Protein AF-A0A9D6U4H7-F1 (afdb_monomer)

Structure (mmCIF, N/CA/C/O backbone):
data_AF-A0A9D6U4H7-F1
#
_entry.id   AF-A0A9D6U4H7-F1
#
loop_
_atom_site.group_PDB
_atom_site.id
_atom_site.type_symbol
_atom_site.label_atom_id
_atom_site.label_alt_id
_atom_site.label_comp_id
_atom_site.label_asym_id
_atom_site.label_entity_id
_atom_site.label_seq_id
_atom_site.pdbx_PDB_ins_code
_atom_site.Cartn_x
_atom_site.Cartn_y
_atom_site.Cartn_z
_atom_site.occupancy
_atom_site.B_iso_or_equiv
_atom_site.auth_seq_id
_atom_site.auth_comp_id
_atom_site.auth_asym_id
_atom_site.auth_atom_id
_atom_site.pdbx_PDB_model_num
ATOM 1 N N . MET A 1 1 ? 19.327 -0.446 18.152 1.00 48.31 1 MET A N 1
ATOM 2 C CA . MET A 1 1 ? 18.008 -1.107 18.285 1.00 48.31 1 MET A CA 1
ATOM 3 C C . MET A 1 1 ? 17.637 -1.398 19.740 1.00 48.31 1 MET A C 1
ATOM 5 O O . MET A 1 1 ? 16.504 -1.126 20.106 1.00 48.31 1 MET A O 1
ATOM 9 N N . GLU A 1 2 ? 18.563 -1.839 20.599 1.00 49.75 2 GLU A N 1
ATOM 10 C CA . GLU A 1 2 ? 18.273 -2.188 22.010 1.00 49.75 2 GLU A CA 1
ATOM 11 C C . GLU A 1 2 ? 17.647 -1.070 22.861 1.00 49.75 2 GLU A C 1
ATOM 13 O O . GLU A 1 2 ? 16.768 -1.341 23.674 1.00 49.75 2 GLU A O 1
ATOM 18 N N . LYS A 1 3 ? 18.018 0.200 22.637 1.00 57.59 3 LYS A N 1
ATOM 19 C CA . LYS A 1 3 ? 17.493 1.339 23.419 1.00 57.59 3 LYS A CA 1
ATOM 20 C C . LYS A 1 3 ? 15.986 1.587 23.251 1.00 57.59 3 LYS A C 1
ATOM 22 O O . LYS A 1 3 ? 15.390 2.235 24.100 1.00 57.59 3 LYS A O 1
ATOM 27 N N . ILE A 1 4 ? 15.383 1.089 22.170 1.00 60.00 4 ILE A N 1
ATOM 28 C CA . ILE A 1 4 ? 13.941 1.225 21.898 1.00 60.00 4 ILE A CA 1
ATOM 29 C C . ILE A 1 4 ? 13.186 -0.011 22.396 1.00 60.00 4 ILE A C 1
ATOM 31 O O . ILE A 1 4 ? 12.048 0.092 22.839 1.00 60.00 4 ILE A O 1
ATOM 35 N N . PHE A 1 5 ? 13.834 -1.176 22.382 1.00 60.47 5 PHE A N 1
ATOM 36 C CA . PHE A 1 5 ? 13.169 -2.447 22.640 1.00 60.47 5 PHE A CA 1
ATOM 37 C C . PHE A 1 5 ? 12.718 -2.599 24.097 1.00 60.47 5 PHE A C 1
ATOM 39 O O . PHE A 1 5 ? 11.596 -3.028 24.351 1.00 60.47 5 PHE A O 1
ATOM 46 N N . LEU A 1 6 ? 13.558 -2.201 25.059 1.00 66.75 6 LEU A N 1
ATOM 47 C CA . LEU A 1 6 ? 13.253 -2.358 26.483 1.00 66.75 6 LEU A CA 1
ATOM 48 C C . LEU A 1 6 ? 12.071 -1.474 26.948 1.00 66.75 6 LEU A C 1
ATOM 50 O O . LEU A 1 6 ? 11.159 -2.014 27.574 1.00 66.75 6 LEU A O 1
ATOM 54 N N . PRO A 1 7 ? 11.994 -0.171 26.599 1.00 66.50 7 PRO A N 1
ATOM 55 C CA . PRO A 1 7 ? 10.810 0.644 26.889 1.00 66.50 7 PRO A CA 1
ATOM 56 C C . PRO A 1 7 ? 9.534 0.105 26.231 1.00 66.50 7 PRO A C 1
ATOM 58 O O . PRO A 1 7 ? 8.486 0.051 26.872 1.00 66.50 7 PRO A O 1
ATOM 61 N N . SER A 1 8 ? 9.618 -0.335 24.970 1.00 60.34 8 SER A N 1
ATOM 62 C CA . SER A 1 8 ? 8.474 -0.912 24.255 1.00 60.34 8 SER A CA 1
ATOM 63 C C . SER A 1 8 ? 7.979 -2.205 24.902 1.00 60.34 8 SER A C 1
ATOM 65 O O . SER A 1 8 ? 6.771 -2.406 25.008 1.00 60.34 8 SER A O 1
ATOM 67 N N . LEU A 1 9 ? 8.891 -3.056 25.381 1.00 65.50 9 LEU A N 1
ATOM 68 C CA . LEU A 1 9 ? 8.552 -4.295 26.077 1.00 65.50 9 LEU A CA 1
ATOM 69 C C . LEU A 1 9 ? 7.869 -4.023 27.424 1.00 65.50 9 LEU A C 1
ATOM 71 O O . LEU A 1 9 ? 6.873 -4.666 27.736 1.00 65.50 9 LEU A O 1
ATOM 75 N N . VAL A 1 10 ? 8.358 -3.053 28.203 1.00 74.00 10 VAL A N 1
ATOM 76 C CA . VAL A 1 10 ? 7.746 -2.681 29.491 1.00 74.00 10 VAL A CA 1
ATOM 77 C C . VAL A 1 10 ? 6.334 -2.131 29.288 1.00 74.00 10 VAL A C 1
ATOM 79 O O . VAL A 1 10 ? 5.412 -2.567 29.974 1.00 74.00 10 VAL A O 1
ATOM 82 N N . LEU A 1 11 ? 6.136 -1.250 28.303 1.00 70.75 11 LEU A N 1
ATOM 83 C CA . LEU A 1 11 ? 4.808 -0.737 27.947 1.00 70.75 11 LEU A CA 1
ATOM 84 C C . LEU A 1 11 ? 3.868 -1.849 27.469 1.00 70.75 11 LEU A C 1
ATOM 86 O O . LEU A 1 11 ? 2.682 -1.836 27.790 1.00 70.75 11 LEU A O 1
ATOM 90 N N . PHE A 1 12 ? 4.390 -2.824 26.723 1.00 70.88 12 PHE A N 1
ATOM 91 C CA . PHE A 1 12 ? 3.615 -3.973 26.269 1.00 70.88 12 PHE A CA 1
ATOM 92 C C . PHE A 1 12 ? 3.203 -4.894 27.424 1.00 70.88 12 PHE A C 1
ATOM 94 O O . PHE A 1 12 ? 2.059 -5.342 27.467 1.00 70.88 12 PHE A O 1
ATOM 101 N N . LEU A 1 13 ? 4.103 -5.168 28.371 1.00 74.00 13 LEU A N 1
ATOM 102 C CA . LEU A 1 13 ? 3.805 -5.997 29.542 1.00 74.00 13 LEU A CA 1
ATOM 103 C C . LEU A 1 13 ? 2.814 -5.311 30.491 1.00 74.00 13 LEU A C 1
ATOM 105 O O . LEU A 1 13 ? 1.901 -5.972 30.988 1.00 74.00 13 LEU A O 1
ATOM 109 N N . ASP A 1 14 ? 2.941 -3.998 30.692 1.00 75.88 14 ASP A N 1
ATOM 110 C CA . ASP A 1 14 ? 1.978 -3.197 31.458 1.00 75.88 14 ASP A CA 1
ATOM 111 C C . ASP A 1 14 ? 0.594 -3.198 30.784 1.00 75.88 14 ASP A C 1
ATOM 113 O O . ASP A 1 14 ? -0.430 -3.476 31.417 1.00 75.88 14 ASP A O 1
ATOM 117 N N . TRP A 1 15 ? 0.565 -3.023 29.459 1.00 70.88 15 TRP A N 1
ATOM 118 C CA . TRP A 1 15 ? -0.647 -3.152 28.653 1.00 70.88 15 TRP A CA 1
ATOM 119 C C . TRP A 1 15 ? -1.283 -4.543 28.773 1.00 70.88 15 TRP A C 1
ATOM 121 O O . TRP A 1 15 ? -2.492 -4.647 28.986 1.00 70.88 15 TRP A O 1
ATOM 131 N N . LEU A 1 16 ? -0.489 -5.614 28.690 1.00 67.81 16 LEU A N 1
ATOM 132 C CA . LEU A 1 16 ? -0.971 -6.989 28.817 1.00 67.81 16 LEU A CA 1
ATOM 133 C C . LEU A 1 16 ? -1.557 -7.243 30.214 1.00 67.81 16 LEU A C 1
ATOM 135 O O . LEU A 1 16 ? -2.625 -7.844 30.331 1.00 67.81 16 LEU A O 1
ATOM 139 N N . GLY A 1 17 ? -0.911 -6.733 31.266 1.00 74.25 17 GLY A N 1
ATOM 140 C CA . GLY A 1 17 ? -1.431 -6.769 32.634 1.00 74.25 17 GLY A CA 1
ATOM 141 C C . GLY A 1 17 ? -2.782 -6.059 32.759 1.00 74.25 17 GLY A C 1
ATOM 142 O O . GLY A 1 17 ? -3.721 -6.609 33.340 1.00 74.25 17 GLY A O 1
ATOM 143 N N . HIS A 1 18 ? -2.924 -4.886 32.140 1.00 66.94 18 HIS A N 1
ATOM 144 C CA . HIS A 1 18 ? -4.188 -4.150 32.085 1.00 66.94 18 HIS A CA 1
ATOM 145 C C . HIS A 1 18 ? -5.276 -4.893 31.296 1.00 66.94 18 HIS A C 1
ATOM 147 O O . HIS A 1 18 ? -6.408 -4.989 31.770 1.00 66.94 18 HIS A O 1
ATOM 153 N N . MET A 1 19 ? -4.942 -5.480 30.144 1.00 61.44 19 MET A N 1
ATOM 154 C CA . MET A 1 19 ? -5.855 -6.302 29.335 1.00 61.44 19 MET A CA 1
ATOM 155 C C . MET A 1 19 ? -6.358 -7.528 30.106 1.00 61.44 19 MET A C 1
ATOM 157 O O . MET A 1 19 ? -7.545 -7.849 30.060 1.00 61.44 19 MET A O 1
ATOM 161 N N . LEU A 1 20 ? -5.481 -8.190 30.864 1.00 67.38 20 LEU A N 1
ATOM 162 C CA . LEU A 1 20 ? -5.860 -9.312 31.726 1.00 67.38 20 LEU A CA 1
ATOM 163 C C . LEU A 1 20 ? -6.781 -8.863 32.871 1.00 67.38 20 LEU A C 1
ATOM 165 O O . LEU A 1 20 ? -7.714 -9.587 33.226 1.00 67.38 20 LEU A O 1
ATOM 169 N N . LYS A 1 21 ? -6.578 -7.650 33.397 1.00 65.88 21 LYS A N 1
ATOM 170 C CA . LYS A 1 21 ? -7.445 -7.023 34.409 1.00 65.88 21 LYS A CA 1
ATOM 171 C C . LYS A 1 21 ? -8.802 -6.590 33.838 1.00 65.88 21 LYS A C 1
ATOM 173 O O . LYS A 1 21 ? -9.795 -6.613 34.559 1.00 65.88 21 LYS A O 1
ATOM 178 N N . MET A 1 22 ? -8.873 -6.292 32.538 1.00 58.84 22 MET A N 1
ATOM 179 C CA . MET A 1 22 ? -10.112 -5.995 31.804 1.00 58.84 22 MET A CA 1
ATOM 180 C C . MET A 1 22 ? -11.021 -7.212 31.566 1.00 58.84 22 MET A C 1
ATOM 182 O O . MET A 1 22 ? -12.076 -7.056 30.953 1.00 58.84 22 MET A O 1
ATOM 186 N N . ARG A 1 23 ? -10.704 -8.407 32.095 1.00 58.56 23 ARG A N 1
ATOM 187 C CA . ARG A 1 23 ? -11.602 -9.584 32.066 1.00 58.56 23 ARG A CA 1
ATOM 188 C C . ARG A 1 23 ? -13.006 -9.331 32.643 1.00 58.56 23 ARG A C 1
ATOM 190 O O . ARG A 1 23 ? -13.887 -10.163 32.455 1.00 58.56 23 ARG A O 1
ATOM 197 N N . THR A 1 24 ? -13.232 -8.205 33.316 1.00 60.59 24 THR A N 1
ATOM 198 C CA . THR A 1 24 ? -14.535 -7.791 33.853 1.00 60.59 24 THR A CA 1
ATOM 199 C C . THR A 1 24 ? -15.274 -6.744 33.009 1.00 60.59 24 THR A C 1
ATOM 201 O O . THR A 1 24 ? -16.413 -6.416 33.344 1.00 60.59 24 THR A O 1
ATOM 204 N N . CYS A 1 25 ? -14.699 -6.239 31.907 1.00 62.16 25 CYS A N 1
ATOM 205 C CA . CYS A 1 25 ? -15.406 -5.332 30.996 1.00 62.16 25 CYS A CA 1
ATOM 206 C C . CYS A 1 25 ? -16.524 -6.089 30.271 1.00 62.16 25 CYS A C 1
ATOM 208 O O . CYS A 1 25 ? -16.283 -6.896 29.371 1.00 62.16 25 CYS A O 1
ATOM 210 N N . LYS A 1 26 ? -17.771 -5.818 30.661 1.00 73.50 26 LYS A N 1
ATOM 211 C CA . LYS A 1 26 ? -18.943 -6.269 29.913 1.00 73.50 26 LYS A CA 1
ATOM 212 C C . LYS A 1 26 ? -19.018 -5.458 28.624 1.00 73.50 26 LYS A C 1
ATOM 214 O O . LYS A 1 26 ? -19.465 -4.317 28.635 1.00 73.50 26 LYS A O 1
ATOM 219 N N . ILE A 1 27 ? -18.581 -6.057 27.518 1.00 74.56 27 ILE A N 1
ATOM 220 C CA . ILE A 1 27 ? -18.748 -5.468 26.188 1.00 74.56 27 ILE A CA 1
ATOM 221 C C . ILE A 1 27 ? -20.249 -5.307 25.935 1.00 74.56 27 ILE A C 1
ATOM 223 O O . ILE A 1 27 ? -20.983 -6.296 25.865 1.00 74.56 27 ILE A O 1
ATOM 227 N N . ASP A 1 28 ? -20.711 -4.065 25.791 1.00 82.38 28 ASP A N 1
ATOM 228 C CA . ASP A 1 28 ? -22.094 -3.802 25.412 1.00 82.38 28 ASP A CA 1
ATOM 229 C C . ASP A 1 28 ? -22.294 -4.113 23.923 1.00 82.38 28 ASP A C 1
ATOM 231 O O . ASP A 1 28 ? -22.055 -3.287 23.037 1.00 82.38 28 ASP A O 1
ATOM 235 N N . LEU A 1 29 ? -22.755 -5.332 23.642 1.00 83.94 29 LEU A N 1
ATOM 236 C CA . LEU A 1 29 ? -23.076 -5.791 22.289 1.00 83.94 29 LEU A CA 1
ATOM 237 C C . LEU A 1 29 ? -24.150 -4.925 21.609 1.00 83.94 29 LEU A C 1
ATOM 239 O O . LEU A 1 29 ? -24.236 -4.915 20.377 1.00 83.94 29 LEU A O 1
ATOM 243 N N . ARG A 1 30 ? -24.946 -4.157 22.368 1.00 88.25 30 ARG A N 1
ATOM 244 C CA . ARG A 1 30 ? -25.946 -3.246 21.792 1.00 88.25 30 ARG A CA 1
ATOM 245 C C . ARG A 1 30 ? -25.286 -2.150 20.965 1.00 88.25 30 ARG A C 1
ATOM 247 O O . ARG A 1 30 ? -25.844 -1.768 19.938 1.00 88.25 30 ARG A O 1
ATOM 254 N N . GLU A 1 31 ? -24.087 -1.702 21.335 1.00 83.81 31 GLU A N 1
ATOM 255 C CA . GLU A 1 31 ? -23.359 -0.698 20.552 1.00 83.81 31 GLU A CA 1
ATOM 256 C C . GLU A 1 31 ? -22.838 -1.235 19.227 1.00 83.81 31 GLU A C 1
ATOM 258 O O . GLU A 1 31 ? -22.829 -0.497 18.237 1.00 83.81 31 GLU A O 1
ATOM 263 N N . ILE A 1 32 ? -22.466 -2.514 19.167 1.00 86.06 32 ILE A N 1
ATOM 264 C CA . ILE A 1 32 ? -22.147 -3.166 17.892 1.00 86.06 32 ILE A CA 1
ATOM 265 C C . ILE A 1 32 ? -23.403 -3.185 17.016 1.00 86.06 32 ILE A C 1
ATOM 267 O O . ILE A 1 32 ? -23.343 -2.818 15.844 1.00 86.06 32 ILE A O 1
ATOM 271 N N . GLY A 1 33 ? -24.560 -3.508 17.603 1.00 90.31 33 GLY A N 1
ATOM 272 C CA . GLY A 1 33 ? -25.854 -3.475 16.919 1.00 90.31 33 GLY A CA 1
ATOM 273 C C . GLY A 1 33 ? -26.207 -2.100 16.341 1.00 90.31 33 GLY A C 1
ATOM 274 O O . GLY A 1 33 ? -26.601 -2.014 15.176 1.00 90.31 33 GLY A O 1
ATOM 275 N N . LYS A 1 34 ? -26.017 -1.018 17.111 1.00 92.62 34 LYS A N 1
ATOM 276 C CA . LYS A 1 34 ? -26.273 0.359 16.641 1.00 92.62 34 LYS A CA 1
ATOM 277 C C . LYS A 1 34 ? -25.343 0.776 15.504 1.00 92.62 34 LYS A C 1
ATOM 279 O O . LYS A 1 34 ? -25.777 1.462 14.586 1.00 92.62 34 LYS A O 1
ATOM 284 N N . ASN A 1 35 ? -24.088 0.328 15.535 1.00 91.50 35 ASN A N 1
ATOM 285 C CA . ASN A 1 35 ? -23.068 0.694 14.550 1.00 91.50 35 ASN A CA 1
ATOM 286 C C . ASN A 1 35 ? -22.856 -0.374 13.462 1.00 91.50 35 ASN A C 1
ATOM 288 O O . ASN A 1 35 ? -21.865 -0.316 12.735 1.00 91.50 35 ASN A O 1
ATOM 292 N N . LYS A 1 36 ? -23.774 -1.342 13.316 1.00 94.00 36 LYS A N 1
ATOM 293 C CA . LYS A 1 36 ? -23.618 -2.520 12.440 1.00 94.00 36 LYS A CA 1
ATOM 294 C C . LYS A 1 36 ? -23.231 -2.186 10.998 1.00 94.00 36 LYS A C 1
ATOM 296 O O . LYS A 1 36 ? -22.469 -2.926 10.391 1.00 94.00 36 LYS A O 1
ATOM 301 N N . VAL A 1 37 ? -23.717 -1.062 10.467 1.00 96.50 37 VAL A N 1
ATOM 302 C CA . VAL A 1 37 ? -23.406 -0.611 9.101 1.00 96.50 37 VAL A CA 1
ATOM 303 C C . VAL A 1 37 ? -21.910 -0.346 8.949 1.00 96.50 37 VAL A C 1
ATOM 305 O O . VAL A 1 37 ? -21.314 -0.791 7.979 1.00 96.50 37 VAL 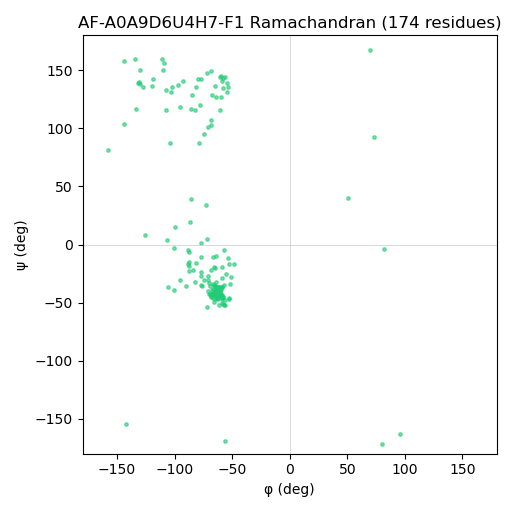A O 1
ATOM 308 N N . ILE A 1 38 ? -21.282 0.299 9.935 1.00 92.75 38 ILE A N 1
ATOM 309 C CA . ILE A 1 38 ? -19.845 0.600 9.914 1.00 92.75 38 ILE A CA 1
ATOM 310 C C . ILE A 1 38 ? -19.035 -0.701 9.939 1.00 92.75 38 ILE A C 1
ATOM 312 O O . ILE A 1 38 ? -18.140 -0.882 9.115 1.00 92.75 38 ILE A O 1
ATOM 316 N N . TYR A 1 39 ? -19.384 -1.632 10.834 1.00 93.06 39 TYR A N 1
ATOM 317 C CA . TYR A 1 39 ? -18.723 -2.939 10.914 1.00 93.06 39 TYR A CA 1
ATOM 318 C C . TYR A 1 39 ? -18.849 -3.731 9.609 1.00 93.06 39 TYR A C 1
ATOM 320 O O . TYR A 1 39 ? -17.857 -4.281 9.137 1.00 93.06 39 TYR A O 1
ATOM 328 N N . LEU A 1 40 ? -20.040 -3.755 9.003 1.00 95.69 40 LEU A N 1
ATOM 329 C CA . LEU A 1 40 ? -20.272 -4.447 7.734 1.00 95.69 40 LEU A CA 1
ATOM 330 C C . LEU A 1 40 ? -19.501 -3.807 6.580 1.00 95.69 40 LEU A C 1
ATOM 332 O O . LEU A 1 40 ? -18.915 -4.533 5.784 1.00 95.69 40 LEU A O 1
ATOM 336 N N . THR A 1 41 ? -19.444 -2.476 6.505 1.00 95.62 41 THR A N 1
ATOM 337 C CA . THR A 1 41 ? -18.666 -1.771 5.476 1.00 95.62 41 THR A CA 1
ATOM 338 C C . THR A 1 41 ? -17.180 -2.091 5.590 1.00 95.62 41 THR A C 1
ATOM 340 O O . THR A 1 41 ? -16.535 -2.393 4.588 1.00 95.62 41 THR A O 1
ATOM 343 N N . VAL A 1 42 ? -16.629 -2.069 6.806 1.00 94.56 42 VAL A N 1
ATOM 344 C CA . VAL A 1 42 ? -15.210 -2.374 7.032 1.00 94.56 42 VAL A CA 1
ATOM 345 C C . VAL A 1 42 ? -14.908 -3.844 6.755 1.00 94.56 42 VAL A C 1
ATOM 347 O O . VAL A 1 42 ? -13.938 -4.138 6.061 1.00 94.56 42 VAL A O 1
ATOM 350 N N . ALA A 1 43 ? -15.757 -4.764 7.220 1.00 95.19 43 ALA A N 1
ATOM 351 C CA . ALA A 1 43 ? -15.614 -6.188 6.927 1.00 95.19 43 ALA A CA 1
ATOM 352 C C . ALA A 1 43 ? -15.718 -6.470 5.420 1.00 95.19 43 ALA A C 1
ATOM 354 O O . ALA A 1 43 ? -14.887 -7.189 4.873 1.00 95.19 43 ALA A O 1
ATOM 355 N N . GLY A 1 44 ? -16.684 -5.858 4.730 1.00 96.25 44 GLY A N 1
ATOM 356 C CA . GLY A 1 44 ? -16.853 -5.976 3.283 1.00 96.25 44 GLY A CA 1
ATOM 357 C C . GLY A 1 44 ? -15.650 -5.442 2.509 1.00 96.25 44 GLY A C 1
ATOM 358 O O . GLY A 1 44 ? -15.180 -6.108 1.591 1.00 96.25 44 GLY A O 1
ATOM 359 N N . GLY A 1 45 ? -15.101 -4.297 2.921 1.00 93.38 45 GLY A N 1
ATOM 360 C CA . GLY A 1 45 ? -13.877 -3.738 2.346 1.00 93.38 45 GLY A CA 1
ATOM 361 C C . GLY A 1 45 ? -12.661 -4.646 2.532 1.00 93.38 45 GLY A C 1
ATOM 362 O O . GLY A 1 45 ? -11.925 -4.883 1.575 1.00 93.38 45 GLY A O 1
ATOM 363 N N . LEU A 1 46 ? -12.486 -5.224 3.726 1.00 93.38 46 LEU A N 1
ATOM 364 C CA . LEU A 1 46 ? -11.418 -6.193 3.998 1.00 93.38 46 LEU A CA 1
ATOM 365 C C . LEU A 1 46 ? -11.586 -7.483 3.185 1.00 93.38 46 LEU A C 1
ATOM 367 O O . LEU A 1 46 ? -10.613 -7.959 2.607 1.00 93.38 46 LEU A O 1
ATOM 371 N N . CYS A 1 47 ? -12.800 -8.028 3.089 1.00 96.12 47 CYS A N 1
ATOM 372 C CA . CYS A 1 47 ? -13.078 -9.207 2.267 1.00 96.12 47 CYS A CA 1
ATOM 373 C C . CYS A 1 47 ? -12.836 -8.926 0.780 1.00 96.12 47 CYS A C 1
ATOM 375 O O . CYS A 1 47 ? -12.185 -9.716 0.102 1.00 96.12 47 CYS A O 1
ATOM 377 N N . PHE A 1 48 ? -13.321 -7.791 0.270 1.00 95.25 48 PHE A N 1
ATOM 378 C CA . PHE A 1 48 ? -13.101 -7.383 -1.115 1.00 95.25 48 PHE A CA 1
ATOM 379 C C . PHE A 1 48 ? -11.608 -7.247 -1.423 1.00 95.25 48 PHE A C 1
ATOM 381 O O . PHE A 1 48 ? -11.141 -7.790 -2.425 1.00 95.25 48 PHE A O 1
ATOM 388 N N . TRP A 1 49 ? -10.860 -6.574 -0.544 1.00 93.88 49 TRP A N 1
ATOM 389 C CA . TRP A 1 49 ? -9.409 -6.455 -0.644 1.00 93.88 49 TRP A CA 1
ATOM 390 C C . TRP A 1 49 ? -8.733 -7.829 -0.688 1.00 93.88 49 TRP A C 1
ATOM 392 O O . TRP A 1 49 ? -7.976 -8.106 -1.617 1.00 93.88 49 TRP A O 1
ATOM 402 N N . PHE A 1 50 ? -9.058 -8.702 0.269 1.00 93.75 50 PHE A N 1
ATOM 403 C CA . PHE A 1 50 ? -8.462 -10.031 0.387 1.00 93.75 50 PHE A CA 1
ATOM 404 C C . PHE A 1 50 ? -8.682 -10.881 -0.872 1.00 93.75 50 PHE A C 1
ATOM 406 O O . PHE A 1 50 ? -7.792 -11.625 -1.275 1.00 93.75 50 PHE A O 1
ATOM 413 N N . LEU A 1 51 ? -9.847 -10.744 -1.515 1.00 95.88 51 LEU A N 1
ATOM 414 C CA . LEU A 1 51 ? -10.211 -11.512 -2.707 1.00 95.88 51 LEU A CA 1
ATOM 415 C C . LEU A 1 51 ? -9.647 -10.942 -4.016 1.00 95.88 51 LEU A C 1
ATOM 417 O O . LEU A 1 51 ? -9.384 -11.713 -4.934 1.00 95.88 51 LEU A O 1
ATOM 421 N N . ASN A 1 52 ? -9.482 -9.621 -4.132 1.00 93.12 52 ASN A N 1
ATOM 422 C CA . ASN A 1 52 ? -9.109 -8.987 -5.405 1.00 93.12 52 ASN A CA 1
ATOM 423 C C . ASN A 1 52 ? -7.625 -8.630 -5.496 1.00 93.12 52 ASN A C 1
ATOM 425 O O . ASN A 1 52 ? -7.030 -8.739 -6.566 1.00 93.12 52 ASN A O 1
ATOM 429 N N . ALA A 1 53 ? -7.028 -8.158 -4.403 1.00 82.12 53 ALA A N 1
ATOM 430 C CA . ALA A 1 53 ? -5.661 -7.656 -4.409 1.00 82.12 53 ALA A CA 1
ATOM 431 C C . ALA A 1 53 ? -5.076 -7.716 -2.992 1.00 82.12 53 ALA A C 1
ATOM 433 O O . ALA A 1 53 ? -5.034 -6.677 -2.329 1.00 82.12 53 ALA A O 1
ATOM 434 N N . PRO A 1 54 ? -4.580 -8.885 -2.530 1.00 84.62 54 PRO A N 1
ATOM 435 C CA . PRO A 1 54 ? -4.037 -9.085 -1.182 1.00 84.62 54 PRO A CA 1
ATOM 436 C C . PRO A 1 54 ? -2.663 -8.416 -0.984 1.00 84.62 54 PRO A C 1
ATOM 438 O O . PRO A 1 54 ? -1.797 -8.915 -0.271 1.00 84.62 54 PRO A O 1
ATOM 441 N N . ASP A 1 55 ? -2.446 -7.273 -1.626 1.00 84.50 55 ASP A N 1
ATOM 442 C CA . ASP A 1 55 ? -1.324 -6.392 -1.366 1.00 84.50 55 ASP A CA 1
ATOM 443 C C . ASP A 1 55 ? -1.709 -5.461 -0.202 1.00 84.50 55 ASP A C 1
ATOM 445 O O . ASP A 1 55 ? -2.655 -4.670 -0.340 1.00 84.50 55 ASP A O 1
ATOM 449 N N . PRO A 1 56 ? -1.014 -5.537 0.952 1.00 77.94 56 PRO A N 1
ATOM 450 C CA . PRO A 1 56 ? -1.358 -4.795 2.163 1.00 77.94 56 PRO A CA 1
ATOM 451 C C . PRO A 1 56 ? -1.551 -3.298 1.946 1.00 77.94 56 PRO A C 1
ATOM 453 O O . PRO A 1 56 ? -2.356 -2.695 2.655 1.00 77.94 56 PRO A O 1
ATOM 456 N N . ARG A 1 57 ? -0.886 -2.697 0.947 1.00 80.19 57 ARG A N 1
ATOM 457 C CA . ARG A 1 57 ? -0.991 -1.256 0.665 1.00 80.19 57 ARG A CA 1
ATOM 458 C C . ARG A 1 57 ? -2.420 -0.799 0.370 1.00 80.19 57 ARG A C 1
ATOM 460 O O . ARG A 1 57 ? -2.765 0.337 0.681 1.00 80.19 57 ARG A O 1
ATOM 467 N N . PHE A 1 58 ? -3.258 -1.678 -0.179 1.00 82.56 58 PHE A N 1
ATOM 468 C CA . PHE A 1 58 ? -4.656 -1.374 -0.493 1.00 82.56 58 PHE A CA 1
ATOM 469 C C . PHE A 1 58 ? -5.609 -1.640 0.681 1.00 82.56 58 PHE A C 1
ATOM 471 O O . PHE A 1 58 ? -6.723 -1.121 0.696 1.00 82.56 58 PHE A O 1
ATOM 478 N N . ALA A 1 59 ? -5.175 -2.402 1.688 1.00 86.62 59 ALA A N 1
ATOM 479 C CA . ALA A 1 59 ? -5.972 -2.721 2.872 1.00 86.62 59 ALA A CA 1
ATOM 480 C C . ALA A 1 59 ? -5.845 -1.682 3.986 1.00 86.62 59 ALA A C 1
ATOM 482 O O . ALA A 1 59 ? -6.681 -1.663 4.886 1.00 86.62 59 ALA A O 1
ATOM 483 N N . LEU A 1 60 ? -4.802 -0.844 3.965 1.00 80.06 60 LEU A N 1
ATOM 484 C CA . LEU A 1 60 ? -4.428 0.006 5.101 1.00 80.06 60 LEU A CA 1
ATOM 485 C C . LEU A 1 60 ? -5.586 0.853 5.618 1.00 80.06 60 LEU A C 1
ATOM 487 O O . LEU A 1 60 ? -5.826 0.866 6.819 1.00 80.06 60 LEU A O 1
ATOM 491 N N . GLY A 1 61 ? -6.341 1.499 4.725 1.00 82.06 61 GLY A N 1
ATOM 492 C CA . GLY A 1 61 ? -7.500 2.298 5.126 1.00 82.06 61 GLY A CA 1
ATOM 493 C C . GLY A 1 61 ? -8.530 1.472 5.902 1.00 82.06 61 GLY A C 1
ATOM 494 O O . GLY A 1 61 ? -8.982 1.882 6.969 1.00 82.06 61 GLY A O 1
ATOM 495 N N . PHE A 1 62 ? -8.842 0.267 5.425 1.00 86.00 62 PHE A N 1
ATOM 496 C CA . PHE A 1 62 ? -9.779 -0.629 6.099 1.00 86.00 62 PHE A CA 1
ATOM 497 C C . PHE A 1 62 ? -9.212 -1.209 7.397 1.00 86.00 62 PHE A C 1
ATOM 499 O O . PHE A 1 62 ? -9.936 -1.271 8.385 1.00 86.00 62 PHE A O 1
ATOM 506 N N . LEU A 1 63 ? -7.928 -1.575 7.434 1.00 83.19 63 LEU A N 1
ATOM 507 C CA . LEU A 1 63 ? -7.256 -2.073 8.639 1.00 83.19 63 LEU A CA 1
ATOM 508 C C . LEU A 1 63 ? -7.197 -1.010 9.742 1.00 83.19 63 LEU A C 1
ATOM 510 O O . LEU A 1 63 ? -7.425 -1.326 10.909 1.00 83.19 63 LEU A O 1
ATOM 514 N N . MET A 1 64 ? -6.949 0.253 9.383 1.00 81.25 64 MET A N 1
ATOM 515 C CA . MET A 1 64 ? -6.973 1.376 10.323 1.00 81.25 64 MET A CA 1
ATOM 516 C C . MET A 1 64 ? -8.352 1.543 10.952 1.00 81.25 64 MET A C 1
ATOM 518 O O . MET A 1 64 ? -8.476 1.594 12.175 1.00 81.25 64 MET A O 1
ATOM 522 N N . VAL A 1 65 ? -9.393 1.616 10.119 1.00 86.19 65 VAL A N 1
ATOM 523 C CA . VAL A 1 65 ? -10.760 1.786 10.616 1.00 86.19 65 VAL A CA 1
ATOM 524 C C . VAL A 1 65 ? -11.176 0.561 11.427 1.00 86.19 65 VAL A C 1
ATOM 526 O O . VAL A 1 65 ? -11.745 0.742 12.499 1.00 86.19 65 VAL A O 1
ATOM 529 N N . ALA A 1 66 ? -10.831 -0.654 10.984 1.00 86.81 66 ALA A N 1
ATOM 530 C CA . ALA A 1 66 ? -11.071 -1.904 11.708 1.00 86.81 66 ALA A CA 1
ATOM 531 C C . ALA A 1 66 ? -10.452 -1.884 13.108 1.00 86.81 66 ALA A C 1
ATOM 533 O O . ALA A 1 66 ? -11.139 -2.190 14.081 1.00 86.81 66 ALA A O 1
ATOM 534 N N . ALA A 1 67 ? -9.187 -1.474 13.228 1.00 83.06 67 ALA A N 1
ATOM 535 C CA . ALA A 1 67 ? -8.532 -1.340 14.522 1.00 83.06 67 ALA A CA 1
ATOM 536 C C . ALA A 1 67 ? -9.307 -0.365 15.420 1.00 83.06 67 ALA A C 1
ATOM 538 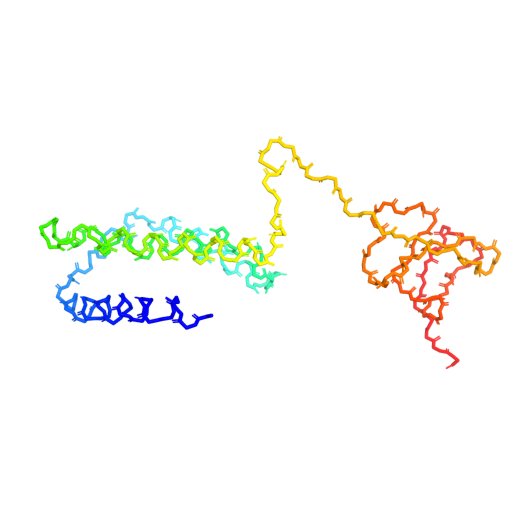O O . ALA A 1 67 ? -9.696 -0.728 16.527 1.00 83.06 67 ALA A O 1
ATOM 539 N N . ILE A 1 68 ? -9.620 0.835 14.923 1.00 82.56 68 ILE A N 1
ATOM 540 C CA . ILE A 1 68 ? -10.354 1.850 15.691 1.00 82.56 68 ILE A CA 1
ATOM 541 C C . ILE A 1 68 ? -11.704 1.305 16.177 1.00 82.56 68 ILE A C 1
ATOM 543 O O . ILE A 1 68 ? -11.987 1.366 17.374 1.00 82.56 68 ILE A O 1
ATOM 547 N N . ILE A 1 69 ? -12.527 0.741 15.288 1.00 84.19 69 ILE A N 1
ATOM 548 C CA . ILE A 1 69 ? -13.872 0.269 15.657 1.00 84.19 69 ILE A CA 1
ATOM 549 C C . ILE A 1 69 ? -13.837 -0.921 16.614 1.00 84.19 69 ILE A C 1
ATOM 551 O O . ILE A 1 69 ? -14.682 -0.979 17.503 1.00 84.19 69 ILE A O 1
ATOM 555 N N . ILE A 1 70 ? -12.849 -1.816 16.497 1.00 81.25 70 ILE A N 1
ATOM 556 C CA . ILE A 1 70 ? -12.657 -2.921 17.446 1.00 81.25 70 ILE A CA 1
ATOM 557 C C . ILE A 1 70 ? -12.364 -2.374 18.844 1.00 81.25 70 ILE A C 1
ATOM 559 O O . ILE A 1 70 ? -12.855 -2.938 19.818 1.00 81.25 70 ILE A O 1
ATOM 563 N N . PHE A 1 71 ? -11.628 -1.264 18.960 1.00 77.19 71 PHE A N 1
ATOM 564 C CA . PHE A 1 71 ? -11.270 -0.682 20.255 1.00 77.19 71 PHE A CA 1
ATOM 565 C C . PHE A 1 71 ? -12.348 0.231 20.865 1.00 77.19 71 PHE A C 1
ATOM 567 O O . PHE A 1 71 ? -12.383 0.368 22.086 1.00 77.19 71 PHE A O 1
ATOM 574 N N . ILE A 1 72 ? -13.276 0.802 20.086 1.00 78.31 72 ILE A N 1
ATOM 575 C CA . ILE A 1 72 ? -14.333 1.706 20.598 1.00 78.31 72 ILE A CA 1
ATOM 576 C C . ILE A 1 72 ? -15.152 1.121 21.771 1.00 78.31 72 ILE A C 1
ATOM 578 O O . ILE A 1 72 ? -15.348 1.836 22.758 1.00 78.31 72 ILE A O 1
ATOM 582 N N . PRO A 1 73 ? -15.645 -0.134 21.731 1.00 75.25 73 PRO A N 1
ATOM 583 C CA . PRO A 1 73 ? -16.397 -0.711 22.846 1.00 75.25 73 PRO A CA 1
ATOM 584 C C . PRO A 1 73 ? -15.569 -0.799 24.129 1.00 75.25 73 PRO A C 1
ATOM 586 O O . PRO A 1 73 ? -16.086 -0.540 25.215 1.00 75.25 73 PRO A O 1
ATOM 589 N N . PHE A 1 74 ? -14.274 -1.101 23.999 1.00 72.44 74 PHE A N 1
ATOM 590 C CA . PHE A 1 74 ? -13.348 -1.126 25.127 1.00 72.44 74 PHE A CA 1
ATOM 591 C C . PHE A 1 74 ? -13.154 0.276 25.693 1.00 72.44 74 PHE A C 1
ATOM 593 O O . PHE A 1 74 ? -13.253 0.442 26.899 1.00 72.44 74 PHE A O 1
ATOM 600 N N . LEU A 1 75 ? -12.992 1.292 24.837 1.00 72.38 75 LEU A N 1
ATOM 601 C CA . LEU A 1 75 ? -12.875 2.693 25.255 1.00 72.38 75 LEU A CA 1
ATOM 602 C C . LEU A 1 75 ? -14.104 3.196 26.022 1.00 72.38 75 LEU A C 1
ATOM 604 O O . LEU A 1 75 ? -13.955 3.943 26.982 1.00 72.38 75 LEU A O 1
ATOM 608 N N . LYS A 1 76 ? -15.311 2.788 25.610 1.00 72.44 76 LYS A N 1
ATOM 609 C CA . LYS A 1 76 ? -16.569 3.171 26.274 1.00 72.44 76 LYS A CA 1
ATOM 610 C C . LYS A 1 76 ? -16.822 2.412 27.576 1.00 72.44 76 LYS A C 1
ATOM 612 O O . LYS A 1 76 ? -17.404 2.976 28.493 1.00 72.44 76 LYS A O 1
ATOM 617 N N . SER A 1 77 ? -16.432 1.139 27.639 1.00 68.69 77 SER A N 1
ATOM 618 C CA . SER A 1 77 ? -16.581 0.306 28.840 1.00 68.69 77 SER A CA 1
ATOM 619 C C . SER A 1 77 ? -15.525 0.613 29.907 1.00 68.69 77 SER A C 1
ATOM 621 O O . SER A 1 77 ? -15.622 0.099 31.022 1.00 68.69 77 SER A O 1
ATOM 623 N N . TYR A 1 78 ? -14.506 1.400 29.563 1.00 67.44 78 TYR A N 1
ATOM 624 C CA . TYR A 1 78 ? -13.416 1.747 30.454 1.00 67.44 78 TYR A CA 1
ATOM 625 C C . TYR A 1 78 ? -13.823 2.911 31.361 1.00 67.44 78 TYR A C 1
ATOM 627 O O . TYR A 1 78 ? -14.082 4.021 30.896 1.00 67.44 78 TYR A O 1
ATOM 635 N N . ASP A 1 79 ? -13.893 2.646 32.665 1.00 64.50 79 ASP A N 1
ATOM 636 C CA . ASP A 1 79 ? -14.241 3.652 33.663 1.00 64.50 79 ASP A CA 1
ATOM 637 C C . ASP A 1 79 ? -13.163 4.751 33.702 1.00 64.50 79 ASP A C 1
ATOM 639 O O . ASP A 1 79 ? -11.963 4.476 33.816 1.00 64.50 79 ASP A O 1
ATOM 643 N N . TYR A 1 80 ? -13.586 6.009 33.575 1.00 56.78 80 TYR A N 1
ATOM 644 C CA . TYR A 1 80 ? -12.740 7.160 33.218 1.00 56.78 80 TYR A CA 1
ATOM 645 C C . TYR A 1 80 ? -11.656 7.485 34.271 1.00 56.78 80 TYR A C 1
ATOM 647 O O . TYR A 1 80 ? -10.770 8.311 34.034 1.00 56.78 80 TYR A O 1
ATOM 655 N N . HIS A 1 81 ? -11.720 6.844 35.443 1.00 54.91 81 HIS A N 1
ATOM 656 C CA . HIS A 1 81 ? -10.842 7.090 36.584 1.00 54.91 81 HIS A CA 1
ATOM 657 C C . HIS A 1 81 ? -9.533 6.294 36.599 1.00 54.91 81 HIS A C 1
ATOM 659 O O . HIS A 1 81 ? -8.568 6.763 37.203 1.00 54.91 81 HIS A O 1
ATOM 665 N N . VAL A 1 82 ? -9.429 5.146 35.922 1.00 51.94 82 VAL A N 1
ATOM 666 C CA . VAL A 1 82 ? -8.211 4.319 35.989 1.00 51.94 82 VAL A CA 1
ATOM 667 C C . VAL A 1 82 ? -7.386 4.474 34.717 1.00 51.94 82 VAL A C 1
ATOM 669 O O . VAL A 1 82 ? -7.470 3.671 33.802 1.00 51.94 82 VAL A O 1
ATOM 672 N N . SER A 1 83 ? -6.512 5.484 34.724 1.00 59.50 83 SER A N 1
ATOM 673 C CA . SER A 1 83 ? -5.418 5.700 33.766 1.00 59.50 83 SER A CA 1
ATOM 674 C C . SER A 1 83 ? -5.842 6.166 32.366 1.00 59.50 83 SER A C 1
ATOM 676 O O . SER A 1 83 ? -6.011 5.388 31.426 1.00 59.50 83 SER A O 1
ATOM 678 N N . ARG A 1 84 ? -5.856 7.497 32.192 1.00 60.69 84 ARG A N 1
ATOM 679 C CA . ARG A 1 84 ? -5.841 8.180 30.883 1.00 60.69 84 ARG A CA 1
ATOM 680 C C . ARG A 1 84 ? -4.758 7.646 29.932 1.00 60.69 84 ARG A C 1
ATOM 682 O O . ARG A 1 84 ? -4.828 7.924 28.748 1.00 60.69 84 ARG A O 1
ATOM 689 N N . LEU A 1 85 ? -3.753 6.911 30.403 1.00 62.62 85 LEU A N 1
ATOM 690 C CA . LEU A 1 85 ? -2.609 6.519 29.588 1.00 62.62 85 LEU A CA 1
ATOM 691 C C . LEU A 1 85 ? -2.916 5.370 28.624 1.00 62.62 85 LEU A C 1
ATOM 693 O O . LEU A 1 85 ? -2.253 5.288 27.603 1.00 62.62 85 LEU A O 1
ATOM 697 N N . VAL A 1 86 ? -3.917 4.525 28.890 1.00 65.50 86 VAL A N 1
ATOM 698 C CA . VAL A 1 86 ? -4.201 3.321 28.079 1.00 65.50 86 VAL A CA 1
ATOM 699 C C . VAL A 1 86 ? -4.797 3.629 26.695 1.00 65.50 86 VAL A C 1
ATOM 701 O O . VAL A 1 86 ? -4.229 3.195 25.694 1.00 65.50 86 VAL A O 1
ATOM 704 N N . PRO A 1 87 ? -5.899 4.395 26.566 1.00 66.94 87 PRO A N 1
ATOM 705 C CA . PRO A 1 87 ? -6.400 4.801 25.248 1.00 66.94 87 PRO A CA 1
ATOM 706 C C . PRO A 1 87 ? -5.362 5.588 24.445 1.00 66.94 87 PRO A C 1
ATOM 708 O O . PRO A 1 87 ? -5.245 5.428 23.227 1.00 66.94 87 PRO A O 1
ATOM 711 N N . TRP A 1 88 ? -4.583 6.418 25.139 1.00 66.31 88 TRP A N 1
ATOM 712 C CA . TRP A 1 88 ? -3.524 7.214 24.538 1.00 66.31 88 TRP A CA 1
ATOM 713 C C . TRP A 1 88 ? -2.346 6.350 24.092 1.00 66.31 88 TRP A C 1
ATOM 715 O O . TRP A 1 88 ? -1.874 6.535 22.977 1.00 66.31 88 TRP A O 1
ATOM 725 N N . SER A 1 89 ? -1.908 5.372 24.886 1.00 69.12 89 SER A N 1
ATOM 726 C CA . SER A 1 89 ? -0.810 4.471 24.527 1.00 69.12 89 SER A CA 1
ATOM 727 C C . SER A 1 89 ? -1.187 3.573 23.358 1.00 69.12 89 SER A C 1
ATOM 729 O O . SER A 1 89 ? -0.377 3.388 22.457 1.00 69.12 89 SER A O 1
ATOM 731 N N . LEU A 1 90 ? -2.431 3.094 23.306 1.00 70.88 90 LEU A N 1
ATOM 732 C CA . LEU A 1 90 ? -2.922 2.287 22.197 1.00 70.88 90 LEU A CA 1
ATOM 733 C C . LEU A 1 90 ? -3.032 3.102 20.902 1.00 70.88 90 LEU A C 1
ATOM 735 O O . LEU A 1 90 ? -2.610 2.648 19.841 1.00 70.88 90 LEU A O 1
ATOM 739 N N . SER A 1 91 ? -3.536 4.335 20.998 1.00 70.19 91 SER A N 1
ATOM 740 C CA . SER A 1 91 ? -3.587 5.265 19.865 1.00 70.19 91 SER A CA 1
ATOM 741 C C . SER A 1 91 ? -2.182 5.633 19.385 1.00 70.19 91 SER A C 1
ATOM 743 O O . SER A 1 91 ? -1.927 5.629 18.185 1.00 70.19 91 SER A O 1
ATOM 745 N N . LEU A 1 92 ? -1.249 5.888 20.307 1.00 72.88 92 LEU A N 1
ATOM 746 C CA . LEU A 1 92 ? 0.158 6.149 20.001 1.00 72.88 92 LEU A CA 1
ATOM 747 C C . LEU A 1 92 ? 0.850 4.929 19.393 1.00 72.88 92 LEU A C 1
ATOM 749 O O . LEU A 1 92 ? 1.671 5.096 18.501 1.00 72.88 92 LEU A O 1
ATOM 753 N N . LEU A 1 93 ? 0.506 3.714 19.824 1.00 75.94 93 LEU A N 1
ATOM 754 C CA . LEU A 1 93 ? 1.036 2.474 19.264 1.00 75.94 93 LEU A CA 1
ATOM 755 C C . LEU A 1 93 ? 0.530 2.259 17.835 1.00 75.94 93 LEU A C 1
ATOM 757 O O . LEU A 1 93 ? 1.321 1.964 16.943 1.00 75.94 93 LEU A O 1
ATOM 761 N N . ILE A 1 94 ? -0.769 2.467 17.600 1.00 76.50 94 ILE A N 1
ATOM 762 C CA . ILE A 1 94 ? -1.366 2.431 16.261 1.00 76.50 94 ILE A CA 1
ATOM 763 C C . ILE A 1 94 ? -0.685 3.480 15.374 1.00 76.50 94 ILE A C 1
ATOM 765 O O . ILE A 1 94 ? -0.177 3.132 14.310 1.00 76.50 94 ILE A O 1
ATOM 769 N N . LEU A 1 95 ? -0.581 4.730 15.836 1.00 75.69 95 LEU A N 1
ATOM 770 C CA . LEU A 1 95 ? 0.119 5.809 15.132 1.00 75.69 95 LEU A CA 1
ATOM 771 C C . LEU A 1 95 ? 1.599 5.494 14.887 1.00 75.69 95 LEU A C 1
ATOM 773 O O . LEU A 1 95 ? 2.117 5.837 13.829 1.00 75.69 95 LEU A O 1
ATOM 777 N N . TYR A 1 96 ? 2.275 4.822 15.819 1.00 78.19 96 TYR A N 1
ATOM 778 C CA . TYR A 1 96 ? 3.660 4.385 15.666 1.00 78.19 96 TYR A CA 1
ATOM 779 C C . TYR A 1 96 ? 3.795 3.340 14.561 1.00 78.19 96 TYR A C 1
ATOM 781 O O . TYR A 1 96 ? 4.627 3.513 13.677 1.00 78.19 96 TYR A O 1
ATOM 789 N N . PHE A 1 97 ? 2.968 2.290 14.561 1.00 74.44 97 PHE A N 1
ATOM 790 C CA . PHE A 1 97 ? 3.000 1.278 13.502 1.00 74.44 97 PHE A CA 1
ATOM 791 C C . PHE A 1 97 ? 2.625 1.870 12.145 1.00 74.44 97 PHE A C 1
ATOM 793 O O . PHE A 1 97 ? 3.253 1.538 11.144 1.00 74.44 97 PHE A O 1
ATOM 800 N N . LEU A 1 98 ? 1.677 2.807 12.115 1.00 72.56 98 LEU A N 1
ATOM 801 C CA . LEU A 1 98 ? 1.347 3.592 10.929 1.00 72.56 98 LEU A CA 1
ATOM 802 C C . LEU A 1 98 ? 2.517 4.443 10.447 1.00 72.56 98 LEU A C 1
ATOM 804 O O . LEU A 1 98 ? 2.823 4.428 9.261 1.00 72.56 98 LEU A O 1
ATOM 808 N N . GLY A 1 99 ? 3.190 5.152 11.351 1.00 73.31 99 GLY A N 1
ATOM 809 C CA . GLY A 1 99 ? 4.355 5.971 11.039 1.00 73.31 99 GLY A CA 1
ATOM 810 C C . GLY A 1 99 ? 5.546 5.134 10.579 1.00 73.31 99 GLY A C 1
ATOM 811 O O . GLY A 1 99 ? 6.204 5.496 9.611 1.00 73.31 99 GLY A O 1
ATOM 812 N N . ALA A 1 100 ? 5.797 3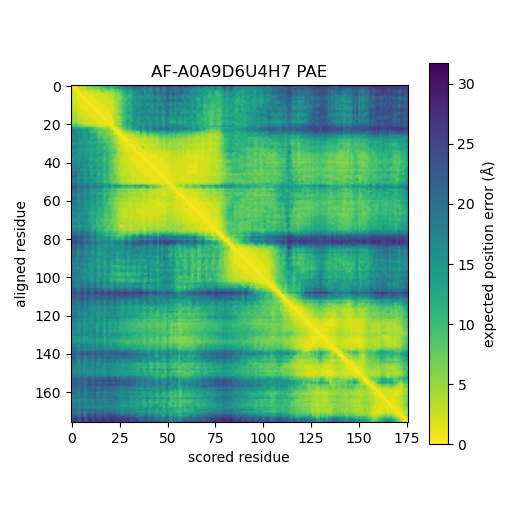.991 11.216 1.00 69.25 100 ALA A N 1
ATOM 813 C CA . ALA A 1 100 ? 6.862 3.060 10.857 1.00 69.25 100 ALA A CA 1
ATOM 814 C C . ALA A 1 100 ? 6.591 2.389 9.506 1.00 69.25 100 ALA A C 1
ATOM 816 O O . ALA A 1 100 ? 7.482 2.315 8.663 1.00 69.25 100 ALA A O 1
ATOM 817 N N . PHE A 1 101 ? 5.351 1.959 9.266 1.00 69.12 101 PHE A N 1
ATOM 818 C CA . PHE A 1 101 ? 4.930 1.428 7.975 1.00 69.12 101 PHE A CA 1
ATOM 819 C C . PHE A 1 101 ? 5.025 2.503 6.888 1.00 69.12 101 PHE A C 1
ATOM 821 O O . PHE A 1 101 ? 5.604 2.264 5.831 1.00 69.12 101 PHE A O 1
ATOM 828 N N . ALA A 1 102 ? 4.539 3.715 7.163 1.00 67.50 102 ALA A N 1
ATOM 829 C CA . ALA A 1 102 ? 4.667 4.840 6.252 1.00 67.50 102 ALA A CA 1
ATOM 830 C C . ALA A 1 102 ? 6.138 5.186 5.983 1.00 67.50 102 ALA A C 1
ATOM 832 O O . ALA A 1 102 ? 6.484 5.456 4.846 1.00 67.50 102 ALA A O 1
ATOM 833 N N . ALA A 1 103 ? 7.026 5.122 6.973 1.00 67.06 103 ALA A N 1
ATOM 834 C CA . ALA A 1 103 ? 8.454 5.370 6.779 1.00 67.06 103 ALA A CA 1
ATOM 835 C C . ALA A 1 103 ? 9.164 4.250 5.996 1.00 67.06 103 ALA A C 1
ATOM 837 O O . ALA A 1 103 ? 10.137 4.518 5.294 1.00 67.06 103 ALA A O 1
ATOM 838 N N . GLY A 1 104 ? 8.697 3.002 6.114 1.00 65.94 104 GLY A N 1
ATOM 839 C CA . GLY A 1 104 ?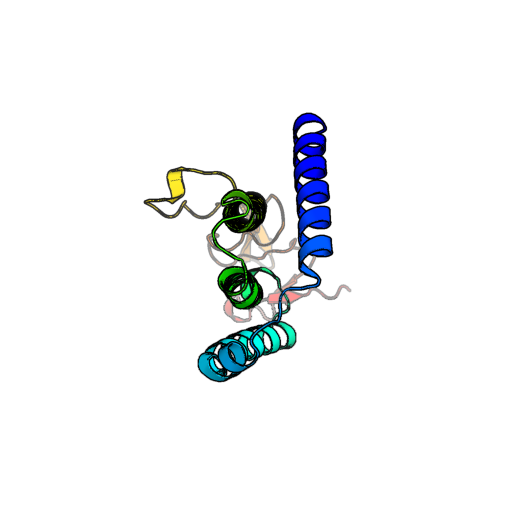 9.227 1.861 5.362 1.00 65.94 104 GLY A CA 1
ATOM 840 C C . GLY A 1 104 ? 8.749 1.819 3.909 1.00 65.94 104 GLY A C 1
ATOM 841 O O . GLY A 1 104 ? 9.506 1.430 3.024 1.00 65.94 104 GLY A O 1
ATOM 842 N N . VAL A 1 105 ? 7.508 2.242 3.655 1.00 62.88 105 VAL A N 1
ATOM 843 C CA . VAL A 1 105 ? 6.901 2.259 2.312 1.00 62.88 105 VAL A CA 1
ATOM 844 C C . VAL A 1 105 ? 7.157 3.576 1.582 1.00 62.88 105 VAL A C 1
ATOM 846 O O . VAL A 1 105 ? 7.367 3.590 0.369 1.00 62.88 105 VAL A O 1
ATOM 849 N N . PHE A 1 106 ? 7.167 4.696 2.301 1.00 60.09 106 PHE A N 1
ATOM 850 C CA . PHE A 1 106 ? 7.409 6.019 1.745 1.00 60.09 106 PHE A CA 1
ATOM 851 C C . PHE A 1 106 ? 8.796 6.503 2.177 1.00 60.09 106 PHE A C 1
ATOM 853 O O . PHE A 1 106 ? 9.025 6.736 3.363 1.00 60.09 106 PHE A O 1
ATOM 860 N N . PRO A 1 107 ? 9.736 6.709 1.236 1.00 59.50 107 PRO A N 1
ATOM 861 C CA . PRO A 1 107 ? 11.061 7.193 1.589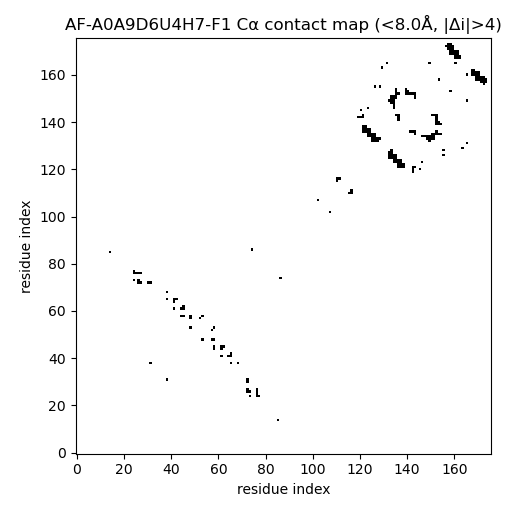 1.00 59.50 107 PRO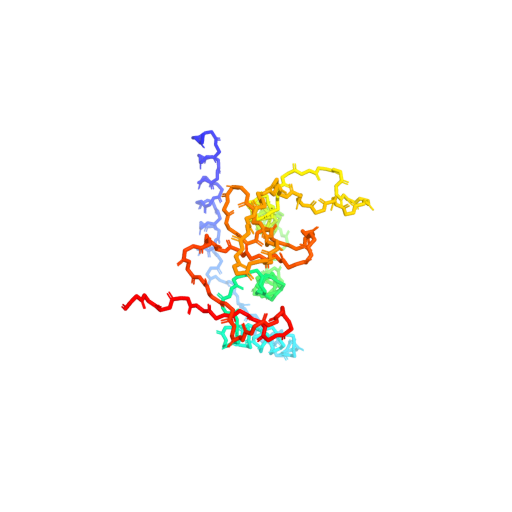 A CA 1
ATOM 862 C C . PRO A 1 107 ? 10.966 8.551 2.308 1.00 59.50 107 PRO A C 1
ATOM 864 O O . PRO A 1 107 ? 10.153 9.402 1.919 1.00 59.50 107 PRO A O 1
ATOM 867 N N . PRO A 1 108 ? 11.798 8.780 3.337 1.00 58.69 108 PRO A N 1
ATOM 868 C CA . PRO A 1 108 ? 11.701 9.944 4.206 1.00 58.69 108 PRO A CA 1
ATOM 869 C C . PRO A 1 108 ? 12.071 11.209 3.432 1.00 58.69 108 PRO A C 1
ATOM 871 O O . PRO A 1 108 ? 13.248 11.468 3.194 1.00 58.69 108 PRO A O 1
ATOM 874 N N . ARG A 1 109 ? 11.088 12.022 3.026 1.00 60.41 109 ARG A N 1
ATOM 875 C CA . ARG A 1 109 ? 11.340 13.391 2.542 1.00 60.41 109 ARG A CA 1
ATOM 876 C C . ARG A 1 109 ? 10.225 14.334 2.978 1.00 60.41 109 ARG A C 1
ATOM 878 O O . ARG A 1 109 ? 9.161 14.378 2.368 1.00 60.41 109 ARG A O 1
ATOM 885 N N . ALA A 1 110 ? 10.532 15.147 3.990 1.00 57.22 110 ALA A N 1
ATOM 886 C CA . ALA A 1 110 ? 9.706 16.245 4.500 1.00 57.22 110 ALA A CA 1
ATOM 887 C C . ALA A 1 110 ? 9.258 17.255 3.416 1.00 57.22 110 ALA A C 1
ATOM 889 O O . ALA A 1 110 ? 8.284 17.973 3.606 1.00 57.22 110 ALA A O 1
ATOM 890 N N . ALA A 1 111 ? 9.904 17.259 2.244 1.00 58.00 111 ALA A N 1
ATOM 891 C CA . ALA A 1 111 ? 9.520 18.075 1.091 1.00 58.00 111 ALA A CA 1
ATOM 892 C C . ALA A 1 111 ? 8.166 17.692 0.451 1.00 58.00 111 ALA A C 1
ATOM 894 O O . ALA A 1 111 ? 7.667 18.436 -0.385 1.00 58.00 111 ALA A O 1
ATOM 895 N N . ARG A 1 112 ? 7.570 16.548 0.822 1.00 64.31 112 ARG A N 1
ATOM 896 C CA . ARG A 1 112 ? 6.356 16.004 0.182 1.00 64.31 112 ARG A CA 1
ATOM 897 C C . ARG A 1 112 ? 5.028 16.512 0.745 1.00 64.31 112 ARG A C 1
ATOM 899 O O . ARG A 1 112 ? 3.986 16.148 0.214 1.00 64.31 112 ARG A O 1
ATOM 906 N N . LEU A 1 113 ? 5.051 17.292 1.829 1.00 69.38 113 LEU A N 1
ATOM 907 C CA . LEU A 1 113 ? 3.819 17.707 2.511 1.00 69.38 113 LEU A CA 1
ATOM 908 C C . LEU A 1 113 ? 2.992 18.695 1.678 1.00 69.38 113 LEU A C 1
ATOM 910 O O . LEU A 1 113 ? 1.768 18.658 1.713 1.00 69.38 113 LEU A O 1
ATOM 914 N N . TRP A 1 114 ? 3.680 19.569 0.942 1.00 78.75 114 TRP A N 1
ATOM 915 C CA . TRP A 1 114 ? 3.064 20.641 0.159 1.00 78.75 114 TRP A CA 1
ATOM 916 C C . TRP A 1 114 ? 3.071 20.343 -1.334 1.00 78.75 114 TRP A C 1
ATOM 918 O O . TRP A 1 114 ? 2.106 20.659 -2.020 1.00 78.75 114 TRP A O 1
ATOM 928 N N . TRP A 1 115 ? 4.138 19.713 -1.833 1.00 79.12 115 TRP A N 1
ATOM 929 C CA . TRP A 1 115 ? 4.275 19.354 -3.239 1.00 79.12 115 TRP A CA 1
ATOM 930 C C . TRP A 1 115 ? 4.616 17.874 -3.378 1.00 79.12 115 TRP A C 1
ATOM 932 O O . TRP A 1 115 ? 5.502 17.395 -2.666 1.00 79.12 115 TRP A O 1
ATOM 942 N N . PRO A 1 116 ? 3.973 17.132 -4.297 1.00 75.88 116 PRO A N 1
ATOM 943 C CA . PRO A 1 116 ? 4.396 15.771 -4.579 1.00 75.88 116 PRO A CA 1
ATOM 944 C C . PRO A 1 116 ? 5.859 15.792 -5.032 1.00 75.88 116 PRO A C 1
ATOM 946 O O . PRO A 1 116 ? 6.266 16.634 -5.834 1.00 75.88 116 PRO A O 1
ATOM 949 N N . ALA A 1 117 ? 6.671 14.875 -4.499 1.00 74.88 117 ALA A N 1
ATOM 950 C CA . ALA A 1 117 ? 8.034 14.732 -4.995 1.00 74.88 117 ALA A CA 1
ATOM 951 C C . ALA A 1 117 ? 7.994 14.370 -6.486 1.00 74.88 117 ALA A C 1
ATOM 953 O O . ALA A 1 117 ? 7.122 13.593 -6.886 1.00 74.88 117 ALA A O 1
ATOM 954 N N . PRO A 1 118 ? 8.949 14.869 -7.290 1.00 78.50 118 PRO A N 1
ATOM 955 C CA . PRO A 1 118 ? 9.085 14.392 -8.652 1.00 78.50 118 PRO A CA 1
ATOM 956 C C . PRO A 1 118 ? 9.313 12.881 -8.624 1.00 78.50 118 PRO A C 1
ATOM 958 O O . PRO A 1 118 ? 9.967 12.342 -7.720 1.00 78.50 118 PRO A O 1
ATOM 961 N N . TYR A 1 119 ? 8.742 12.202 -9.609 1.00 78.75 119 TYR A N 1
ATOM 962 C CA . TYR A 1 119 ? 8.931 10.772 -9.768 1.00 78.75 119 TYR A CA 1
ATOM 963 C C . TYR A 1 119 ? 10.418 10.453 -9.969 1.00 78.75 119 TYR A C 1
ATOM 965 O O . TYR A 1 119 ? 11.138 11.250 -10.581 1.00 78.75 119 TYR A O 1
ATOM 973 N N . PRO A 1 120 ? 10.902 9.312 -9.451 1.00 79.38 120 PRO A N 1
ATOM 974 C CA . PRO A 1 120 ? 12.278 8.904 -9.680 1.00 79.38 120 PRO A CA 1
ATOM 975 C C . PRO A 1 120 ? 12.515 8.738 -11.183 1.00 79.38 120 PRO A C 1
ATOM 977 O O . PRO A 1 120 ? 11.773 8.028 -11.863 1.00 79.38 120 PRO A O 1
ATOM 980 N N . GLN A 1 121 ? 13.547 9.404 -11.696 1.00 85.25 121 GLN A N 1
ATOM 981 C CA . GLN A 1 121 ? 14.018 9.204 -13.060 1.00 85.25 121 GLN A CA 1
ATOM 982 C C . GLN A 1 121 ? 15.169 8.204 -13.023 1.00 85.25 121 GLN A C 1
ATOM 984 O O . GLN A 1 121 ? 16.185 8.454 -12.376 1.00 85.25 121 GLN A O 1
ATOM 989 N N . ALA A 1 122 ? 14.990 7.063 -13.685 1.00 87.12 122 ALA A N 1
ATOM 990 C CA . ALA A 1 122 ? 16.061 6.095 -13.861 1.00 87.12 122 ALA A CA 1
ATOM 991 C C . ALA A 1 122 ? 16.983 6.547 -14.996 1.00 87.12 122 ALA A C 1
ATOM 993 O O . ALA A 1 122 ? 16.520 7.060 -16.018 1.00 87.12 122 ALA A O 1
ATOM 994 N N . ALA A 1 123 ? 18.287 6.326 -14.835 1.00 90.62 123 ALA A N 1
ATOM 995 C CA . ALA A 1 123 ? 19.218 6.482 -15.939 1.00 90.62 123 ALA A CA 1
ATOM 996 C C . ALA A 1 123 ? 18.894 5.434 -17.014 1.00 90.62 123 ALA A C 1
ATOM 998 O O . ALA A 1 123 ? 18.624 4.273 -16.697 1.00 90.62 123 ALA A O 1
ATOM 999 N N . LEU A 1 124 ? 18.894 5.846 -18.282 1.00 91.81 124 LEU A N 1
ATOM 1000 C CA . LEU A 1 124 ? 18.467 4.994 -19.386 1.00 91.81 124 LEU A CA 1
ATOM 1001 C C . LEU A 1 124 ? 19.658 4.540 -20.226 1.00 91.81 124 LEU A C 1
ATOM 1003 O O . LEU A 1 124 ? 20.481 5.349 -20.649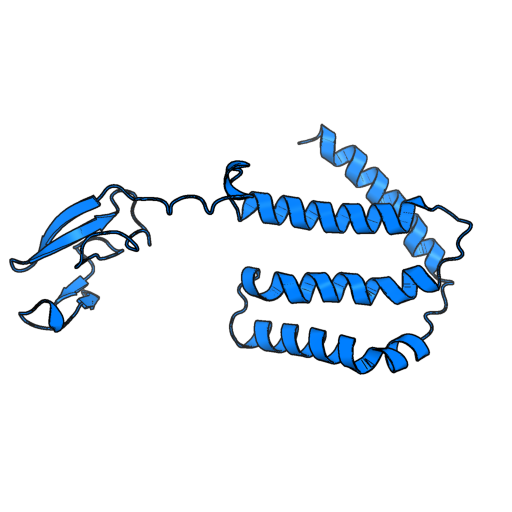 1.00 91.81 124 LEU A O 1
ATOM 1007 N N . ALA A 1 125 ? 19.699 3.248 -20.527 1.00 90.94 125 ALA A N 1
ATOM 1008 C CA . ALA A 1 125 ? 20.493 2.685 -21.603 1.00 90.94 125 ALA A CA 1
ATOM 1009 C C . ALA A 1 125 ? 19.637 2.597 -22.871 1.00 90.94 125 ALA A C 1
ATOM 1011 O O . ALA A 1 125 ? 18.464 2.227 -22.819 1.00 90.94 125 ALA A O 1
ATOM 1012 N N . VAL A 1 126 ? 20.235 2.902 -24.020 1.00 92.00 126 VAL A N 1
ATOM 1013 C CA . VAL A 1 126 ? 19.600 2.710 -25.328 1.00 92.00 126 VAL A CA 1
ATOM 1014 C C . VAL A 1 126 ? 20.191 1.467 -25.963 1.00 92.00 126 VAL A C 1
ATOM 1016 O O . VAL A 1 126 ? 21.413 1.320 -26.023 1.00 92.00 126 VAL A O 1
ATOM 1019 N N . LYS A 1 127 ? 19.334 0.582 -26.467 1.00 88.56 127 LYS A N 1
ATOM 1020 C CA . LYS A 1 127 ? 19.770 -0.532 -27.304 1.00 88.56 127 LYS A CA 1
ATOM 1021 C C . LYS A 1 127 ? 18.932 -0.621 -28.562 1.00 88.56 127 LYS A C 1
ATOM 1023 O O . LYS A 1 127 ? 17.717 -0.453 -28.527 1.00 88.56 127 LYS A O 1
ATOM 1028 N N . GLU A 1 128 ? 19.607 -0.922 -29.658 1.00 89.44 128 GLU A N 1
ATOM 1029 C CA . GLU A 1 128 ? 18.966 -1.192 -30.931 1.00 89.44 128 GLU A CA 1
ATOM 1030 C C . GLU A 1 128 ? 18.532 -2.660 -31.014 1.00 89.44 128 GLU A C 1
ATOM 1032 O O . GLU A 1 128 ? 19.308 -3.579 -30.729 1.00 89.44 128 GLU A O 1
ATOM 1037 N N . ILE A 1 129 ? 17.266 -2.881 -31.360 1.00 84.69 129 ILE A N 1
ATOM 1038 C CA . ILE A 1 129 ? 16.654 -4.202 -31.505 1.00 84.69 129 ILE A CA 1
ATOM 1039 C C . ILE A 1 129 ? 15.878 -4.179 -32.813 1.00 84.69 129 ILE A C 1
ATOM 1041 O O . ILE A 1 129 ? 14.944 -3.397 -32.948 1.00 84.69 129 ILE A O 1
ATOM 1045 N N . GLN A 1 130 ? 16.273 -5.015 -33.778 1.00 83.19 130 GLN A N 1
ATOM 1046 C CA . GLN A 1 130 ? 15.635 -5.073 -35.103 1.00 83.19 130 GLN A CA 1
ATOM 1047 C C . GLN A 1 130 ? 15.505 -3.685 -35.774 1.00 83.19 130 GLN A C 1
ATOM 1049 O O . GLN A 1 130 ? 14.483 -3.372 -36.367 1.00 83.19 130 GLN A O 1
ATOM 1054 N N . GLY A 1 131 ? 16.531 -2.832 -35.643 1.00 87.06 131 GLY A N 1
ATOM 1055 C CA . GLY A 1 131 ? 16.542 -1.475 -36.212 1.00 87.06 131 GLY A CA 1
ATOM 1056 C C . GLY A 1 131 ? 15.815 -0.408 -35.382 1.00 87.06 131 GLY A C 1
ATOM 1057 O O . GLY A 1 131 ? 15.859 0.772 -35.725 1.00 87.06 131 GLY A O 1
ATOM 1058 N N . HIS A 1 132 ? 15.172 -0.784 -34.271 1.00 86.88 132 HIS A N 1
ATOM 1059 C CA . HIS A 1 132 ? 14.437 0.139 -33.403 1.00 86.88 132 HIS A CA 1
ATOM 1060 C C . HIS A 1 132 ? 15.231 0.476 -32.141 1.00 86.88 132 HIS A C 1
ATOM 1062 O O . HIS A 1 132 ? 15.776 -0.410 -31.479 1.00 86.88 132 HIS A O 1
ATOM 1068 N N . LYS A 1 133 ? 15.262 1.760 -31.766 1.00 91.25 133 LYS A N 1
ATOM 1069 C CA . LYS A 1 133 ? 15.848 2.218 -30.497 1.00 91.25 133 LYS A CA 1
ATOM 1070 C C . LYS A 1 133 ? 14.880 1.932 -29.355 1.00 91.25 133 LYS A C 1
ATOM 1072 O O . LYS A 1 133 ? 13.774 2.464 -29.346 1.00 91.25 133 LYS A O 1
ATOM 1077 N N . VAL A 1 134 ? 15.313 1.134 -28.384 1.00 90.31 134 VAL A N 1
ATOM 1078 C CA . VAL A 1 134 ? 14.539 0.814 -27.181 1.00 90.31 134 VAL A CA 1
ATOM 1079 C C . VAL A 1 134 ? 15.301 1.278 -25.943 1.00 90.31 134 VAL A C 1
ATOM 1081 O O . VAL A 1 134 ? 16.519 1.099 -25.848 1.00 90.31 134 VAL A O 1
ATOM 1084 N N . TYR A 1 135 ? 14.583 1.899 -25.010 1.00 91.19 135 TYR A N 1
ATOM 1085 C CA . TYR A 1 135 ? 15.129 2.450 -23.772 1.00 91.19 135 TYR A CA 1
ATOM 1086 C C . TYR A 1 135 ? 14.955 1.466 -22.603 1.00 91.19 135 TYR A C 1
ATOM 1088 O O . TYR A 1 135 ? 13.883 0.881 -22.435 1.00 91.19 135 TYR A O 1
ATOM 1096 N N . PHE A 1 136 ? 15.988 1.320 -21.769 1.00 89.25 136 PHE A N 1
ATOM 1097 C CA . PHE A 1 136 ? 16.018 0.423 -20.604 1.00 89.25 136 PHE A CA 1
ATOM 1098 C C . PHE A 1 136 ? 16.535 1.153 -19.365 1.00 89.25 136 PHE A C 1
ATOM 1100 O O . PHE A 1 136 ? 17.523 1.875 -19.488 1.00 89.25 136 PHE A O 1
ATOM 1107 N N . PRO A 1 137 ? 15.963 0.944 -18.170 1.00 90.62 137 PRO A N 1
ATOM 1108 C CA . PRO A 1 137 ? 16.561 1.445 -16.936 1.00 90.62 137 PRO A CA 1
ATOM 1109 C C . PRO A 1 137 ? 17.884 0.713 -16.641 1.00 90.62 137 PRO A C 1
ATOM 1111 O O . PRO A 1 137 ? 17.931 -0.517 -16.636 1.00 90.62 137 PRO A O 1
ATOM 1114 N N . LEU A 1 138 ? 18.960 1.467 -16.393 1.00 86.38 138 LEU A N 1
ATOM 1115 C CA . LEU A 1 138 ? 20.306 0.937 -16.118 1.00 86.38 138 LEU A CA 1
ATOM 1116 C C . LEU A 1 138 ? 20.364 0.096 -14.840 1.00 86.38 138 LEU A C 1
ATOM 1118 O O . LEU A 1 138 ? 21.000 -0.955 -14.831 1.00 86.38 138 LEU A O 1
ATOM 1122 N N . ASP A 1 139 ? 19.652 0.525 -13.800 1.00 80.94 139 ASP A N 1
ATOM 1123 C CA . ASP A 1 139 ? 19.630 -0.146 -12.494 1.00 80.94 139 ASP A CA 1
ATOM 1124 C C . ASP A 1 139 ? 18.750 -1.414 -12.484 1.00 80.94 139 ASP A C 1
ATOM 1126 O O . ASP A 1 139 ? 18.622 -2.091 -11.463 1.00 80.94 139 ASP A O 1
ATOM 1130 N N . GLY A 1 140 ? 18.147 -1.757 -13.630 1.00 65.62 140 GLY A N 1
ATOM 1131 C CA . GLY A 1 140 ? 17.160 -2.823 -13.752 1.00 65.62 140 GLY A CA 1
ATOM 1132 C C . GLY A 1 140 ? 15.822 -2.485 -13.081 1.00 65.62 140 GLY A C 1
ATOM 1133 O O . GLY A 1 140 ? 15.679 -1.522 -12.330 1.00 65.62 140 GLY A O 1
ATOM 1134 N N . GLY A 1 141 ? 14.797 -3.286 -13.374 1.00 71.75 141 GLY A N 1
ATOM 1135 C CA . GLY A 1 141 ? 13.492 -3.195 -12.716 1.00 71.75 141 GLY A CA 1
ATOM 1136 C C . GLY A 1 141 ? 12.445 -2.367 -13.465 1.00 71.75 141 GLY A C 1
ATOM 1137 O O . GLY A 1 141 ? 12.536 -2.112 -14.662 1.00 71.75 141 GLY A O 1
ATOM 1138 N N . GLU A 1 142 ? 11.396 -1.974 -12.744 1.00 75.81 142 GLU A N 1
ATOM 1139 C CA . GLU A 1 142 ? 10.138 -1.474 -13.318 1.00 75.81 142 GLU A CA 1
ATOM 1140 C C . GLU A 1 142 ? 10.145 0.042 -13.605 1.00 75.81 142 GLU A C 1
ATOM 1142 O O . GLU A 1 142 ? 9.098 0.667 -13.762 1.00 75.81 142 GLU A O 1
ATOM 1147 N N . MET A 1 143 ? 11.324 0.674 -13.697 1.00 80.00 143 MET A N 1
ATOM 1148 C CA . MET A 1 143 ? 11.440 2.139 -13.721 1.00 80.00 143 MET A CA 1
ATOM 1149 C C . MET A 1 143 ? 11.299 2.815 -15.101 1.00 80.00 143 MET A C 1
ATOM 1151 O O . MET A 1 143 ? 11.987 3.788 -15.399 1.00 80.00 143 MET A O 1
ATOM 1155 N N . GLY A 1 144 ? 10.389 2.326 -15.945 1.00 79.56 144 GLY A N 1
ATOM 1156 C CA . GLY A 1 144 ? 10.163 2.827 -17.314 1.00 79.56 144 GLY A CA 1
ATOM 1157 C C . GLY A 1 144 ? 9.150 3.976 -17.463 1.00 79.56 144 GLY A C 1
ATOM 1158 O O . GLY A 1 144 ? 8.985 4.506 -18.554 1.00 79.56 144 GLY A O 1
ATOM 1159 N N . TRP A 1 145 ? 8.475 4.377 -16.382 1.00 81.94 145 TRP A N 1
ATOM 1160 C CA . TRP A 1 145 ? 7.308 5.283 -16.362 1.00 81.94 145 TRP A CA 1
ATOM 1161 C C . TRP A 1 145 ? 7.489 6.662 -17.028 1.00 81.94 145 TRP A C 1
ATOM 1163 O O . TRP A 1 145 ? 6.499 7.249 -17.452 1.00 81.94 145 TRP A O 1
ATOM 1173 N N . TYR A 1 146 ? 8.720 7.179 -17.122 1.00 83.88 146 TYR A N 1
ATOM 1174 C CA . TYR A 1 146 ? 9.038 8.481 -17.742 1.00 83.88 146 TYR A CA 1
ATOM 1175 C C . TYR A 1 146 ? 10.101 8.388 -18.837 1.00 83.88 146 TYR A C 1
ATOM 1177 O O . TYR A 1 146 ? 10.604 9.407 -19.311 1.00 83.88 146 TYR A O 1
ATOM 1185 N N . ALA A 1 147 ? 10.477 7.171 -19.222 1.00 87.81 147 ALA A N 1
ATOM 1186 C CA . ALA A 1 147 ? 11.403 6.981 -20.319 1.00 87.81 147 ALA A CA 1
ATOM 1187 C C . ALA A 1 147 ? 10.711 7.312 -21.653 1.00 87.81 147 ALA A C 1
ATOM 1189 O O . ALA A 1 147 ? 9.511 7.059 -21.796 1.00 87.81 147 ALA A O 1
ATOM 1190 N N . PRO A 1 148 ? 11.443 7.836 -22.651 1.00 90.00 148 PRO A N 1
ATOM 1191 C CA . PRO A 1 148 ? 10.918 7.942 -24.002 1.00 90.00 148 PRO A CA 1
ATOM 1192 C C . PRO A 1 148 ? 10.438 6.574 -24.498 1.00 90.00 148 PRO A C 1
ATOM 1194 O O . PRO A 1 148 ? 11.078 5.548 -24.256 1.00 90.00 148 PRO A O 1
ATOM 1197 N N . LEU A 1 149 ? 9.298 6.556 -25.187 1.00 89.19 149 LEU A N 1
ATOM 1198 C CA . LEU A 1 149 ? 8.790 5.333 -25.795 1.00 89.19 149 LEU A CA 1
ATOM 1199 C C . LEU A 1 149 ? 9.569 5.030 -27.088 1.00 89.19 149 LEU A C 1
ATOM 1201 O O . LEU A 1 149 ? 9.882 5.960 -27.833 1.00 89.19 149 LEU A O 1
ATOM 1205 N N . PRO A 1 150 ? 9.861 3.749 -27.380 1.00 89.44 150 PRO A N 1
ATOM 1206 C CA . PRO A 1 150 ? 9.506 2.556 -26.604 1.00 89.44 150 PRO A CA 1
ATOM 1207 C C . PRO A 1 150 ? 10.463 2.283 -25.427 1.00 89.44 150 PRO A C 1
ATOM 1209 O O . PRO A 1 150 ? 11.684 2.277 -25.584 1.00 89.44 150 PRO A O 1
ATOM 1212 N N . CYS A 1 151 ? 9.913 1.949 -24.258 1.00 87.44 151 CYS A N 1
ATOM 1213 C CA . CYS A 1 151 ? 10.692 1.522 -23.095 1.00 87.44 151 CYS A CA 1
ATOM 1214 C C . CYS A 1 151 ? 10.314 0.097 -22.678 1.00 87.44 151 CYS A C 1
ATOM 1216 O O . CYS A 1 151 ? 9.142 -0.280 -22.735 1.00 87.44 151 CYS A O 1
ATOM 1218 N N . ALA A 1 152 ? 11.301 -0.691 -22.250 1.00 86.81 152 ALA A N 1
ATOM 1219 C CA . ALA A 1 152 ? 11.098 -2.040 -21.737 1.00 86.81 152 ALA A CA 1
ATOM 1220 C C . ALA A 1 152 ? 11.810 -2.237 -20.387 1.00 86.81 152 ALA A C 1
ATOM 1222 O O . ALA A 1 152 ? 12.941 -1.801 -20.185 1.00 86.81 152 ALA A O 1
ATOM 1223 N N . TYR A 1 153 ? 11.129 -2.917 -19.458 1.00 81.62 153 TYR A N 1
ATOM 1224 C CA . TYR A 1 153 ? 11.585 -3.117 -18.073 1.00 81.62 153 TYR A CA 1
ATOM 1225 C C . TYR A 1 153 ? 12.680 -4.180 -17.927 1.00 81.62 153 TYR A C 1
ATOM 1227 O O . TYR A 1 153 ? 13.477 -4.156 -16.993 1.00 81.62 153 TYR A O 1
ATOM 1235 N N . TYR A 1 154 ? 12.707 -5.148 -18.844 1.00 71.38 154 TYR A N 1
ATOM 1236 C CA . TYR A 1 154 ? 13.596 -6.301 -18.765 1.00 71.38 154 TYR A CA 1
ATOM 1237 C C . TYR A 1 154 ? 14.692 -6.228 -19.812 1.00 71.38 154 TYR A C 1
ATOM 1239 O O . TYR A 1 154 ? 14.541 -5.594 -20.849 1.00 71.38 154 TYR A O 1
ATOM 1247 N N . TYR A 1 155 ? 15.804 -6.911 -19.540 1.00 69.94 155 TYR A N 1
ATOM 1248 C CA . TYR A 1 155 ? 16.961 -6.896 -20.419 1.00 69.94 155 TYR A CA 1
ATOM 1249 C C . TYR A 1 155 ? 16.624 -7.349 -21.855 1.00 69.94 155 TYR A C 1
ATOM 1251 O O . TYR A 1 155 ? 15.880 -8.317 -22.041 1.00 69.94 155 TYR A O 1
ATOM 1259 N N . PRO A 1 156 ? 17.264 -6.740 -22.869 1.00 65.19 156 PRO A N 1
ATOM 1260 C CA . PRO A 1 156 ? 17.053 -6.971 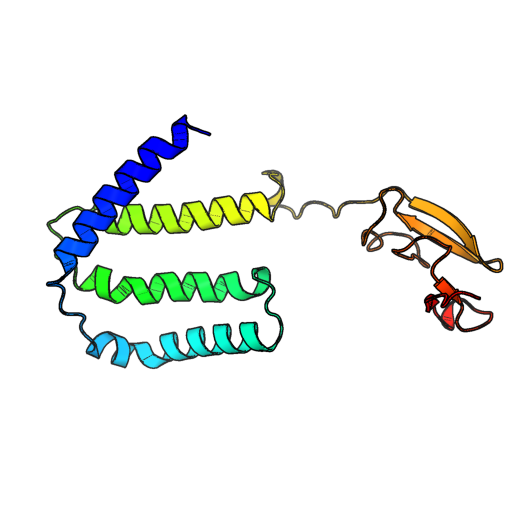-24.305 1.00 65.19 156 PRO A CA 1
ATOM 1261 C C . PRO A 1 156 ? 17.242 -8.404 -24.821 1.00 65.19 156 PRO A C 1
ATOM 1263 O O . PRO A 1 156 ? 16.999 -8.671 -25.992 1.00 65.19 156 PRO A O 1
ATOM 1266 N N . GLY A 1 157 ? 17.674 -9.341 -23.976 1.00 70.75 157 GLY A N 1
ATOM 1267 C CA . GLY A 1 157 ? 17.695 -10.766 -24.311 1.00 70.75 157 GLY A CA 1
ATOM 1268 C C . GLY A 1 157 ? 16.346 -11.472 -24.134 1.00 70.75 157 GLY A C 1
ATOM 1269 O O . GLY A 1 157 ? 16.180 -12.570 -24.653 1.00 70.75 157 GLY A O 1
ATOM 1270 N N . LYS A 1 158 ? 15.392 -10.871 -23.411 1.00 74.38 158 LYS A N 1
ATOM 1271 C CA . LYS A 1 158 ? 14.175 -11.552 -22.937 1.00 74.38 158 LYS A CA 1
ATOM 1272 C C . LYS A 1 158 ? 12.893 -11.165 -23.670 1.00 74.38 158 LYS A C 1
ATOM 1274 O O . LYS A 1 158 ? 11.827 -11.640 -23.292 1.00 74.38 158 LYS A O 1
ATOM 1279 N N . PHE A 1 159 ? 12.957 -10.330 -24.701 1.00 78.75 159 PHE A N 1
ATOM 1280 C CA . PHE A 1 159 ? 11.787 -9.968 -25.503 1.00 78.75 159 PHE A CA 1
ATOM 1281 C C . PHE A 1 159 ? 12.150 -9.803 -26.982 1.00 78.75 159 PHE A C 1
ATOM 1283 O O . PHE A 1 159 ? 13.313 -9.622 -27.343 1.00 78.75 159 PHE A O 1
ATOM 1290 N N . ALA A 1 160 ? 11.139 -9.931 -27.829 1.00 81.94 160 ALA A N 1
ATOM 1291 C CA . ALA A 1 160 ? 11.188 -9.733 -29.270 1.00 81.94 160 ALA A CA 1
ATOM 1292 C C . ALA A 1 160 ? 9.980 -8.887 -29.693 1.00 81.94 160 ALA A C 1
ATOM 1294 O O . ALA A 1 160 ? 8.981 -8.830 -28.966 1.00 81.94 160 ALA A O 1
ATOM 1295 N N . PHE A 1 161 ? 10.046 -8.253 -30.861 1.00 85.88 161 PHE A N 1
ATOM 1296 C CA . PHE A 1 161 ? 8.862 -7.632 -31.444 1.00 85.88 161 PHE A CA 1
ATOM 1297 C C . PHE A 1 161 ? 7.857 -8.706 -31.880 1.00 85.88 161 PHE A C 1
ATOM 1299 O O . PHE A 1 161 ? 8.222 -9.847 -32.193 1.00 85.88 161 PHE A O 1
ATOM 1306 N N . ARG A 1 162 ? 6.564 -8.376 -31.824 1.00 88.62 162 ARG A N 1
ATOM 1307 C CA . ARG A 1 162 ? 5.500 -9.262 -32.319 1.00 88.62 162 ARG A CA 1
ATOM 1308 C C . ARG A 1 162 ? 5.446 -9.286 -33.849 1.00 88.62 162 ARG A C 1
ATOM 1310 O O . ARG A 1 162 ? 5.115 -10.342 -34.380 1.00 88.62 162 ARG A O 1
ATOM 1317 N N . GLY A 1 163 ? 5.822 -8.188 -34.504 1.00 87.56 163 GLY A N 1
ATOM 1318 C CA . GLY A 1 163 ? 5.950 -8.036 -35.956 1.00 87.56 163 GLY A CA 1
ATOM 1319 C C . GLY A 1 163 ? 7.159 -7.169 -36.324 1.00 87.56 163 GLY A C 1
ATOM 1320 O O . GLY A 1 163 ? 8.115 -7.100 -35.552 1.00 87.56 163 GLY A O 1
ATOM 1321 N N . ASP A 1 164 ? 7.119 -6.521 -37.488 1.00 86.56 164 ASP A N 1
ATOM 1322 C CA . ASP A 1 164 ? 8.232 -5.707 -38.010 1.00 86.56 164 ASP A CA 1
ATOM 1323 C C . ASP A 1 164 ? 8.186 -4.250 -37.526 1.00 86.56 164 ASP A C 1
ATOM 1325 O O . ASP A 1 164 ? 9.166 -3.502 -37.648 1.00 86.56 164 ASP A O 1
ATOM 1329 N N . ARG A 1 165 ? 7.041 -3.827 -36.978 1.00 85.50 165 ARG A N 1
ATOM 1330 C CA . ARG A 1 165 ? 6.818 -2.453 -36.545 1.00 85.50 165 ARG A CA 1
ATOM 1331 C C . ARG A 1 165 ? 6.717 -2.336 -35.029 1.00 85.50 165 ARG A C 1
ATOM 1333 O O . ARG A 1 165 ? 6.411 -3.287 -34.312 1.00 85.50 165 ARG A O 1
ATOM 1340 N N . LEU A 1 166 ? 6.939 -1.119 -34.537 1.00 82.50 166 LEU A N 1
ATOM 1341 C CA . LEU A 1 166 ? 6.863 -0.813 -33.111 1.00 82.50 166 LEU A CA 1
ATOM 1342 C C . LEU A 1 166 ? 5.450 -1.027 -32.547 1.00 82.50 166 LEU A C 1
ATOM 1344 O O . LEU A 1 166 ? 5.287 -1.483 -31.415 1.00 82.50 166 LEU A O 1
ATOM 1348 N N . GLU A 1 167 ? 4.436 -0.702 -33.347 1.00 87.31 167 GLU A N 1
ATOM 1349 C CA . GLU A 1 167 ? 3.019 -0.754 -32.984 1.00 87.31 167 GLU A CA 1
ATOM 1350 C C . GLU A 1 167 ? 2.515 -2.185 -32.788 1.00 87.31 167 GLU A C 1
ATOM 1352 O O . GLU A 1 167 ? 1.552 -2.399 -32.053 1.00 87.31 167 GLU A O 1
ATOM 1357 N N . ASP A 1 168 ? 3.203 -3.167 -33.374 1.00 86.69 168 ASP A N 1
ATOM 1358 C CA . ASP A 1 168 ? 2.892 -4.582 -33.179 1.00 86.69 168 ASP A CA 1
ATOM 1359 C C . ASP A 1 168 ? 3.157 -5.008 -31.727 1.00 86.69 168 ASP A C 1
ATOM 1361 O O . ASP A 1 168 ? 2.602 -5.995 -31.246 1.00 86.69 168 ASP A O 1
ATOM 1365 N N . GLY A 1 169 ? 3.966 -4.237 -30.997 1.00 86.38 169 GLY A N 1
ATOM 1366 C CA . GLY A 1 169 ? 4.269 -4.439 -29.591 1.00 86.38 169 GLY A CA 1
ATOM 1367 C C . GLY A 1 169 ? 5.323 -5.514 -29.342 1.00 86.38 169 GLY A C 1
ATOM 1368 O O . GLY A 1 169 ? 5.976 -6.040 -30.245 1.00 86.38 169 GLY A O 1
ATOM 1369 N N . PHE A 1 170 ? 5.494 -5.847 -28.064 1.00 85.62 170 PHE A N 1
ATOM 1370 C CA . PHE A 1 170 ? 6.544 -6.745 -27.590 1.00 85.62 170 PHE A CA 1
ATOM 1371 C C . PHE A 1 170 ? 5.959 -8.081 -27.118 1.00 85.62 170 PHE A C 1
ATOM 1373 O O . PHE A 1 170 ? 4.824 -8.171 -26.634 1.00 85.62 170 PHE A O 1
ATOM 1380 N N . LYS A 1 171 ? 6.741 -9.149 -27.247 1.00 85.62 171 LYS A N 1
ATOM 1381 C CA . LYS A 1 171 ? 6.467 -10.465 -26.659 1.00 85.62 171 LYS A CA 1
ATOM 1382 C C . LYS A 1 171 ? 7.701 -10.965 -25.914 1.00 85.62 171 LYS A C 1
ATOM 1384 O O . LYS A 1 171 ? 8.815 -10.632 -26.322 1.00 85.62 171 LYS A O 1
ATOM 1389 N N . PRO A 1 172 ? 7.543 -11.775 -24.854 1.00 82.25 172 PRO A N 1
ATOM 1390 C CA . PRO A 1 172 ? 8.668 -12.483 -24.268 1.00 82.25 172 PRO A CA 1
ATOM 1391 C C . PRO A 1 172 ? 9.400 -13.282 -25.346 1.00 82.25 172 PRO A C 1
ATOM 1393 O O . PRO A 1 172 ? 8.779 -13.952 -26.174 1.00 82.25 172 PRO A O 1
ATOM 1396 N N . ARG A 1 173 ? 10.728 -13.210 -25.332 1.00 75.38 173 ARG A N 1
ATOM 1397 C CA . ARG A 1 173 ? 11.579 -14.094 -26.113 1.00 75.38 173 ARG A CA 1
ATOM 1398 C C . ARG A 1 173 ? 11.612 -15.395 -25.334 1.00 75.38 173 ARG A C 1
ATOM 1400 O O . ARG A 1 173 ? 12.448 -15.594 -24.459 1.00 75.38 173 ARG A O 1
ATOM 1407 N N . ILE A 1 174 ? 10.628 -16.241 -25.613 1.00 73.56 174 ILE A N 1
ATOM 1408 C CA . ILE A 1 174 ? 10.791 -17.681 -25.428 1.00 73.56 174 ILE A CA 1
ATOM 1409 C C . ILE A 1 174 ? 12.058 -18.010 -26.234 1.00 73.56 174 ILE A C 1
ATOM 1411 O O . ILE A 1 174 ? 12.229 -17.416 -27.301 1.00 73.56 174 ILE A O 1
ATOM 1415 N N . GLY A 1 175 ? 13.009 -18.742 -25.647 1.00 69.69 175 GLY A N 1
ATOM 1416 C CA . GLY A 1 175 ? 14.364 -18.918 -26.191 1.00 69.69 175 GLY A CA 1
ATOM 1417 C C . GLY A 1 175 ? 14.392 -19.488 -27.621 1.00 69.69 175 GLY A C 1
ATOM 1418 O O . GLY A 1 175 ? 13.356 -19.559 -28.279 1.00 69.69 175 GLY A O 1
ATOM 1419 N N . PRO A 1 176 ? 15.558 -19.902 -28.145 1.00 55.44 176 PRO A N 1
ATOM 1420 C CA . PRO A 1 176 ? 15.492 -20.959 -29.151 1.00 55.44 176 PRO A CA 1
ATOM 1421 C C . PRO A 1 176 ? 14.629 -22.125 -28.635 1.00 55.44 176 PRO A C 1
ATOM 1423 O O . PRO A 1 176 ? 14.710 -22.420 -27.417 1.00 55.44 176 PRO A O 1
#

Secondary structure (DSSP, 8-state):
-HHHHHHHHHHHHHHHHHHHHGGG----HHHHHHTHHHHHHHHHHHHHHHHH---HHHHHHHHHHHHHHHHHHHHHHS-TTS-THHHHHHHHHHHHHHHHHHHHHS---GGGTTSPPPPPPPPEEEEEETTEEEEEETT-SS--TTSPSSB-SS-TTSEEESSSSGGG-EEE----

Foldseek 3Di:
DVVPVVVVVVVVVVLVVVVVVCPVQDQPCVVCVVCVVLVCVLVVLQVVCVVPPVPVVSNVVSVLSVLVVVCVSVVVSDDPPPDPVNVVVSVVVSVVVVVVVCCVVPPDDPVPPVPHDPDDAADWDWDAALNDTEIERPVAADRCPPPPPPYDRDDPVFWHACDNDCVSDIDTCPDD

Nearest PDB structures (foldseek):
  8qby-assembly1_J  TM=2.221E-01  e=7.685E+00  Paracoccus denitrificans PD1222

Solvent-accessible surface area (backbone atoms only — not comparable to full-atom values): 10672 Å² total; per-residue (Å²): 115,70,87,57,49,58,63,53,48,52,54,49,51,52,48,49,53,50,57,63,66,46,76,74,59,71,70,64,62,66,57,53,63,77,44,40,69,60,56,50,51,38,50,49,49,48,53,51,32,60,75,74,50,77,50,66,84,76,38,46,70,39,53,53,51,46,53,52,60,68,45,47,56,56,62,70,56,47,66,87,80,76,59,7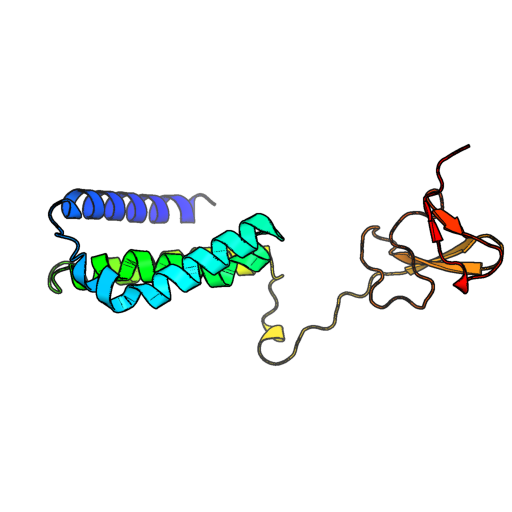6,57,55,72,50,48,52,51,49,49,52,50,45,54,50,49,51,49,46,52,73,76,41,77,91,55,87,73,44,82,88,40,80,69,80,77,88,79,58,60,70,43,78,47,77,54,96,89,40,73,35,33,29,38,68,89,54,49,85,55,42,90,83,53,66,82,53,53,44,51,63,65,85,81,48,46,38,63,64,52,95,47,78,87,58,35,78,37,72,39,72,72,135

Mean predicted aligned error: 11.58 Å

pLDDT: mean 77.55, std 11.58, range [48.31, 96.5]

Sequence (176 aa):
MEKIFLPSLVLFLDWLGHMLKMRTCKIDLREIGKNKVIYLTVAGGLCFWFLNAPDPRFALGFLMVAAIIIFIPFLKSYDYHVSRLVPWSLSLLILYFLGAFAAGVFPPRAARLWWPAPYPQAALAVKEIQGHKVYFPLDGGEMGWYAPLPCAYYYPGKFAFRGDRLEDGFKPRIGP

Radius of gyration: 25.83 Å; Cα contacts (8 Å, |Δi|>4): 126; chains: 1; bounding box: 47×42×75 Å